Protein AF-A0A9R1DTY8-F1 (afdb_monomer_lite)

pLDDT: mean 76.16, std 15.96, range [33.5, 95.31]

Structure (mmCIF, N/CA/C/O backbone):
data_AF-A0A9R1DTY8-F1
#
_entry.id   AF-A0A9R1DTY8-F1
#
loop_
_atom_site.group_PDB
_atom_site.id
_atom_site.type_symbol
_atom_site.label_atom_id
_atom_site.label_alt_id
_atom_site.label_comp_id
_atom_site.label_asym_id
_atom_site.label_entity_id
_atom_site.label_seq_id
_atom_site.pdbx_PDB_ins_code
_atom_site.Cartn_x
_atom_site.Cartn_y
_atom_site.Cartn_z
_atom_site.occupancy
_atom_site.B_iso_or_equiv
_atom_site.auth_seq_id
_atom_site.auth_comp_id
_atom_site.auth_asym_id
_atom_site.auth_atom_id
_atom_site.pdbx_PDB_model_num
ATOM 1 N N . MET A 1 1 ? -35.549 73.425 -26.500 1.00 47.88 1 MET A N 1
ATOM 2 C CA . MET A 1 1 ? -34.374 72.536 -26.385 1.00 47.88 1 MET A CA 1
ATOM 3 C C . MET A 1 1 ? -34.231 72.156 -24.930 1.00 47.88 1 MET A C 1
ATOM 5 O O . MET A 1 1 ? -34.033 73.064 -24.145 1.00 47.88 1 MET A O 1
ATOM 9 N N . VAL A 1 2 ? -34.450 70.889 -24.585 1.00 40.94 2 VAL A N 1
ATOM 10 C CA . VAL A 1 2 ? -33.526 69.990 -23.865 1.00 40.94 2 VAL A CA 1
ATOM 11 C C . VAL A 1 2 ? -34.271 68.654 -23.803 1.00 40.94 2 VAL A C 1
ATOM 13 O O . VAL A 1 2 ? -35.257 68.516 -23.087 1.00 40.94 2 VAL A O 1
ATOM 16 N N . ILE A 1 3 ? -33.843 67.708 -24.635 1.00 44.84 3 ILE A N 1
ATOM 17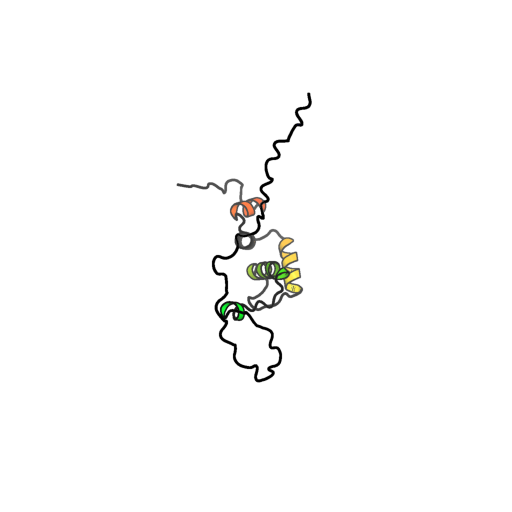 C CA . ILE A 1 3 ? -34.175 66.292 -24.483 1.00 44.84 3 ILE A CA 1
ATOM 18 C C . ILE A 1 3 ? -33.164 65.780 -23.457 1.00 44.84 3 ILE A C 1
ATOM 20 O O . ILE A 1 3 ? -31.962 65.824 -23.712 1.00 44.84 3 ILE A O 1
ATOM 24 N N . VAL A 1 4 ? -33.653 65.408 -22.277 1.00 47.06 4 VAL A N 1
ATOM 25 C CA . VAL A 1 4 ? -32.870 64.743 -21.230 1.00 47.06 4 VAL A CA 1
ATOM 26 C C . VAL A 1 4 ? -32.819 63.247 -21.577 1.00 47.06 4 VAL A C 1
ATOM 28 O O . VAL A 1 4 ? -33.859 62.701 -21.952 1.00 47.06 4 VAL A O 1
ATOM 31 N N . PRO A 1 5 ? -31.639 62.605 -21.525 1.00 53.69 5 PRO A N 1
ATOM 32 C CA . PRO A 1 5 ? -31.461 61.205 -21.885 1.00 53.69 5 PRO A CA 1
ATOM 33 C C . PRO A 1 5 ? -31.858 60.312 -20.707 1.00 53.69 5 PRO A C 1
ATOM 35 O O . PRO A 1 5 ? -31.618 60.682 -19.560 1.00 53.69 5 PRO A O 1
ATOM 38 N N . GLU A 1 6 ? -32.404 59.128 -20.972 1.00 48.44 6 GLU A N 1
ATOM 39 C CA . GLU A 1 6 ? -32.476 58.087 -19.949 1.00 48.44 6 GLU A CA 1
ATOM 40 C C . GLU A 1 6 ? -31.907 56.785 -20.509 1.00 48.44 6 GLU A C 1
ATOM 42 O O . GLU A 1 6 ? -32.305 56.308 -21.572 1.00 48.44 6 GLU A O 1
ATOM 47 N N . GLU A 1 7 ? -30.871 56.326 -19.813 1.00 54.31 7 GLU A N 1
ATOM 48 C CA . GLU A 1 7 ? -30.045 55.160 -20.076 1.00 54.31 7 GLU A CA 1
ATOM 49 C C . GLU A 1 7 ? -30.851 53.860 -20.134 1.00 54.31 7 GLU A C 1
ATOM 51 O O . GLU A 1 7 ? -31.618 53.532 -19.228 1.00 54.31 7 GLU A O 1
ATOM 56 N N . ASP A 1 8 ? -30.553 53.057 -21.154 1.00 53.09 8 ASP A N 1
ATOM 57 C CA . ASP A 1 8 ? -30.773 51.614 -21.165 1.00 53.09 8 ASP A CA 1
ATOM 58 C C . ASP A 1 8 ? -29.894 50.947 -20.088 1.00 53.09 8 ASP A C 1
ATOM 60 O O . ASP A 1 8 ? -28.763 50.526 -20.340 1.00 53.09 8 ASP A O 1
ATOM 64 N N . ALA A 1 9 ? -30.415 50.837 -18.866 1.00 50.50 9 ALA A N 1
ATOM 65 C CA . ALA A 1 9 ? -29.840 50.005 -17.813 1.00 50.50 9 ALA A CA 1
ATOM 66 C C . ALA A 1 9 ? -30.575 48.655 -17.767 1.00 50.50 9 ALA A C 1
ATOM 68 O O . ALA A 1 9 ? -31.625 48.500 -17.140 1.00 50.50 9 ALA A O 1
ATOM 69 N N . ALA A 1 10 ? -30.018 47.658 -18.456 1.00 59.12 10 ALA A N 1
ATOM 70 C CA . ALA A 1 10 ? -30.466 46.272 -18.375 1.00 59.12 10 ALA A CA 1
ATOM 71 C C . ALA A 1 10 ? -30.386 45.764 -16.917 1.00 59.12 10 ALA A C 1
ATOM 73 O O . ALA A 1 10 ? -29.331 45.900 -16.292 1.00 59.12 10 ALA A O 1
ATOM 74 N N . PRO A 1 11 ? -31.451 45.160 -16.350 1.00 58.84 11 PRO A N 1
ATOM 75 C CA . PRO A 1 11 ? -31.406 44.679 -14.979 1.00 58.84 11 PRO A CA 1
ATOM 76 C C . PRO A 1 11 ? -30.507 43.446 -14.868 1.00 58.84 11 PRO A C 1
ATOM 78 O O . PRO A 1 11 ? -30.757 42.393 -15.464 1.00 58.84 11 PRO A O 1
ATOM 81 N N . ASP A 1 12 ? -29.474 43.625 -14.057 1.00 58.19 12 ASP A N 1
ATOM 82 C CA . ASP A 1 12 ? -28.521 42.645 -13.562 1.00 58.19 12 ASP A CA 1
ATOM 83 C C . ASP A 1 12 ? -29.268 41.431 -12.972 1.00 58.19 12 ASP A C 1
ATOM 85 O O . ASP A 1 12 ? -29.911 41.501 -11.919 1.00 58.19 12 ASP A O 1
ATOM 89 N N . ARG A 1 13 ? -29.272 40.302 -13.691 1.00 64.50 13 ARG A N 1
ATOM 90 C CA . ARG A 1 13 ? -29.938 39.067 -13.247 1.00 64.50 13 ARG A CA 1
ATOM 91 C C . ARG A 1 13 ? -29.031 38.331 -12.267 1.00 64.50 13 ARG A C 1
ATOM 93 O O . ARG A 1 13 ? -28.336 37.387 -12.639 1.00 64.50 13 ARG A O 1
ATOM 100 N N . GLY A 1 14 ? -29.046 38.768 -11.010 1.00 67.19 14 GLY A N 1
ATOM 101 C CA . GLY A 1 14 ? -28.352 38.095 -9.916 1.00 67.19 14 GLY A CA 1
ATOM 102 C C . GLY A 1 14 ? -28.749 36.616 -9.807 1.00 67.19 14 GLY A C 1
ATOM 103 O O . GLY A 1 14 ? -29.928 36.274 -9.815 1.00 67.19 14 GLY A O 1
ATOM 104 N N . LEU A 1 15 ? -27.752 35.733 -9.673 1.00 70.00 15 LEU A N 1
ATOM 105 C CA . LEU A 1 15 ? -27.905 34.271 -9.539 1.00 70.00 15 LEU A CA 1
ATOM 106 C C . LEU A 1 15 ? -28.713 33.830 -8.302 1.00 70.00 15 LEU A C 1
ATOM 108 O O . LEU A 1 15 ? -29.124 32.675 -8.209 1.00 70.00 15 LEU A O 1
ATOM 112 N N . PHE A 1 16 ? -28.946 34.747 -7.365 1.00 70.62 16 PHE A N 1
ATOM 113 C CA . PHE A 1 16 ? -29.741 34.536 -6.162 1.00 70.62 16 PHE A CA 1
ATOM 114 C C . PHE A 1 16 ? -30.891 35.540 -6.145 1.00 70.62 16 PHE A C 1
ATOM 116 O O . PHE A 1 16 ? -30.839 36.558 -5.462 1.00 70.62 16 PHE A O 1
ATOM 123 N N . THR A 1 17 ? -31.922 35.274 -6.942 1.00 75.94 17 THR A N 1
ATOM 124 C CA . THR A 1 17 ? -33.199 35.981 -6.819 1.00 75.94 17 THR A CA 1
ATOM 125 C C . THR A 1 17 ? -33.947 35.469 -5.596 1.00 75.94 17 THR A C 1
ATOM 127 O O . THR A 1 17 ? -33.980 34.254 -5.371 1.00 75.94 17 THR A O 1
ATOM 130 N N . ASP A 1 18 ? -34.586 36.368 -4.845 1.00 78.25 18 ASP A N 1
ATOM 131 C CA . ASP A 1 18 ? -35.466 35.976 -3.746 1.00 78.25 18 ASP A CA 1
ATOM 132 C C . ASP A 1 18 ? -36.527 34.979 -4.245 1.00 78.25 18 ASP A C 1
ATOM 134 O O . ASP A 1 18 ? -37.149 35.207 -5.291 1.00 78.25 18 ASP A O 1
ATOM 138 N N . PRO A 1 19 ? -36.730 33.845 -3.546 1.00 77.94 19 PRO A N 1
ATOM 139 C CA . PRO A 1 19 ? -37.701 32.856 -3.977 1.00 77.94 19 PRO A CA 1
ATOM 140 C C . PRO A 1 19 ? -39.114 33.458 -3.946 1.00 77.94 19 PRO A C 1
ATOM 142 O O . PRO A 1 19 ? -39.437 34.226 -3.033 1.00 77.94 19 PRO A O 1
ATOM 145 N N . PRO A 1 20 ? -39.989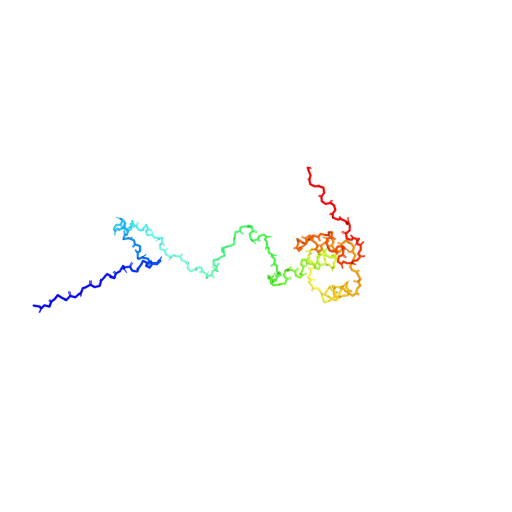 33.097 -4.905 1.00 78.25 20 PRO A N 1
ATOM 146 C CA . PRO A 1 20 ? -41.358 33.587 -4.913 1.00 78.25 20 PRO A CA 1
ATOM 147 C C . PRO A 1 20 ? -42.079 33.191 -3.614 1.00 78.25 20 PRO A C 1
ATOM 149 O O . PRO A 1 20 ? -41.823 32.111 -3.064 1.00 78.25 20 PRO A O 1
ATOM 152 N N . PRO A 1 21 ? -42.992 34.044 -3.114 1.00 78.62 21 PRO A N 1
ATOM 153 C CA . PRO A 1 21 ? -43.677 33.797 -1.858 1.00 78.62 21 PRO A CA 1
ATOM 154 C C . PRO A 1 21 ? -44.466 32.482 -1.922 1.00 78.62 21 PRO A C 1
ATOM 156 O O . PRO A 1 21 ? -45.059 32.157 -2.956 1.00 78.62 21 PRO A O 1
ATOM 159 N N . PRO A 1 22 ? -44.491 31.705 -0.825 1.00 76.31 22 PRO A N 1
ATOM 160 C CA . PRO A 1 22 ? -45.150 30.412 -0.815 1.00 76.31 22 PRO A CA 1
ATOM 161 C C . PRO A 1 22 ? -46.649 30.559 -1.100 1.00 76.31 22 PRO A C 1
ATOM 163 O O . PRO A 1 22 ? -47.336 31.411 -0.539 1.00 76.31 22 PRO A O 1
ATOM 166 N N . ILE A 1 23 ? -47.163 29.662 -1.944 1.00 76.06 23 ILE A N 1
ATOM 167 C CA . ILE A 1 23 ? -48.575 29.613 -2.365 1.00 76.06 23 ILE A CA 1
ATOM 168 C C . ILE A 1 23 ? -49.507 29.375 -1.159 1.00 76.06 23 ILE A C 1
ATOM 170 O O . ILE A 1 23 ? -50.659 29.807 -1.147 1.00 76.06 23 ILE A O 1
A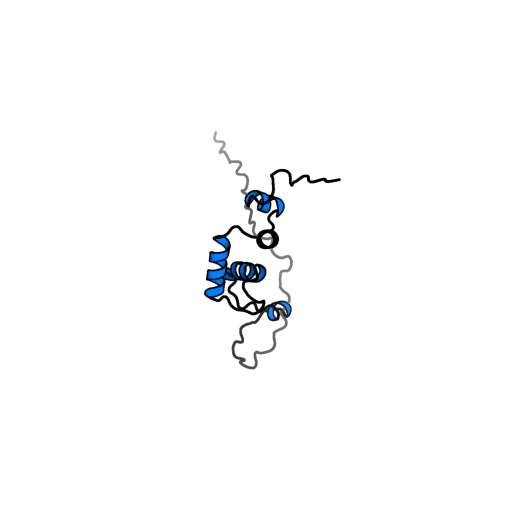TOM 174 N N . ILE A 1 24 ? -49.001 28.721 -0.109 1.00 75.44 24 ILE A N 1
ATOM 175 C CA . ILE A 1 24 ? -49.751 28.418 1.110 1.00 75.44 24 ILE A CA 1
ATOM 176 C C . ILE A 1 24 ? -49.474 29.512 2.149 1.00 75.44 24 ILE A C 1
ATOM 178 O O . ILE A 1 24 ? -48.391 29.570 2.728 1.00 75.44 24 ILE A O 1
ATOM 182 N N . LYS A 1 25 ? -50.473 30.366 2.408 1.00 66.12 25 LYS A N 1
ATOM 183 C CA . LYS A 1 25 ? -50.368 31.510 3.338 1.00 66.12 25 LYS A CA 1
ATOM 184 C C . LYS A 1 25 ? -50.199 31.106 4.808 1.00 66.12 25 LYS A C 1
ATOM 186 O O . LYS A 1 25 ? -49.745 31.917 5.610 1.00 66.12 25 LYS A O 1
ATOM 191 N N . THR A 1 26 ? -50.564 29.879 5.178 1.00 70.75 26 THR A N 1
ATOM 192 C CA . THR A 1 26 ? -50.517 29.397 6.562 1.00 70.75 26 THR A CA 1
ATOM 193 C C . THR A 1 26 ? -50.015 27.952 6.624 1.00 70.75 26 THR A C 1
ATOM 195 O O . THR A 1 26 ? -50.627 27.062 6.030 1.00 70.75 26 THR A O 1
ATOM 198 N N . PRO A 1 27 ? -48.909 27.665 7.337 1.00 66.19 27 PRO A N 1
ATOM 199 C CA . PRO A 1 27 ? -48.515 26.285 7.581 1.00 66.19 27 PRO A CA 1
ATOM 200 C C . PRO A 1 27 ? -49.614 25.587 8.402 1.00 66.19 27 PRO A C 1
ATOM 202 O O . PRO A 1 27 ? -50.193 26.216 9.294 1.00 66.19 27 PRO A O 1
ATOM 205 N N . PRO A 1 28 ? -49.916 24.303 8.138 1.00 73.56 28 PRO A N 1
ATOM 206 C CA . PRO A 1 28 ? -50.927 23.584 8.902 1.00 73.56 28 PRO A CA 1
ATOM 207 C C . PRO A 1 28 ? -50.571 23.592 10.399 1.00 73.56 28 PRO A C 1
ATOM 209 O O . PRO A 1 28 ? -49.384 23.512 10.747 1.00 73.56 28 PRO A O 1
ATOM 212 N N . PRO A 1 29 ? -51.569 23.681 11.300 1.00 66.94 29 PRO A N 1
ATOM 213 C CA . PRO A 1 29 ? -51.324 23.700 12.734 1.00 66.94 29 PRO A CA 1
ATOM 214 C C . PRO A 1 29 ? -50.569 22.432 13.136 1.00 66.94 29 PRO A C 1
ATOM 216 O O . PRO A 1 29 ? -51.024 21.306 12.920 1.00 66.94 29 PRO A O 1
ATOM 219 N N . ARG A 1 30 ? -49.370 22.616 13.699 1.00 66.56 30 ARG A N 1
ATOM 220 C CA . ARG A 1 30 ? -48.549 21.508 14.193 1.00 66.56 30 ARG A CA 1
ATOM 221 C C . ARG A 1 30 ? -49.314 20.835 15.329 1.00 66.56 30 ARG A C 1
ATOM 223 O O . ARG A 1 30 ? -49.652 21.496 16.308 1.00 66.56 30 ARG A O 1
ATOM 230 N N . LYS A 1 31 ? -49.563 19.526 15.222 1.00 66.50 31 LYS A N 1
ATOM 231 C CA . LYS A 1 31 ? -50.072 18.725 16.346 1.00 66.50 31 LYS A CA 1
ATOM 232 C C . LYS A 1 31 ? -49.095 18.905 17.514 1.00 66.50 31 LYS A C 1
ATOM 234 O O . LYS A 1 31 ? -47.909 18.612 17.364 1.00 66.50 31 LYS A O 1
ATOM 239 N N . SER A 1 32 ? -49.568 19.464 18.626 1.00 63.00 32 SER A N 1
ATOM 240 C CA . SER A 1 32 ? -48.756 19.744 19.811 1.00 63.00 32 SER A CA 1
ATOM 241 C C . SER A 1 32 ? -48.045 18.472 20.272 1.00 63.00 32 SER A C 1
ATOM 243 O O . SER A 1 32 ? -48.690 17.446 20.495 1.00 63.00 32 SER A O 1
ATOM 245 N N . ALA A 1 33 ? -46.719 18.533 20.392 1.00 67.44 33 ALA A N 1
ATOM 246 C CA . ALA A 1 33 ? -45.927 17.438 20.937 1.00 67.44 33 ALA A CA 1
ATOM 247 C C . ALA A 1 33 ? -46.331 17.159 22.403 1.00 67.44 33 ALA A C 1
ATOM 249 O O . ALA A 1 33 ? -46.757 18.088 23.096 1.00 67.44 33 ALA A O 1
ATOM 250 N N . PRO A 1 34 ? -46.192 15.914 22.897 1.00 62.47 34 PRO A N 1
ATOM 251 C CA . PRO A 1 34 ? -46.572 15.573 24.264 1.00 62.47 34 PRO A CA 1
ATOM 252 C C . PRO A 1 34 ? -45.735 16.369 25.280 1.00 62.47 34 PRO A C 1
ATOM 254 O O . PRO A 1 34 ? -44.561 16.654 25.010 1.00 62.47 34 PRO A O 1
ATOM 257 N N . PRO A 1 35 ? -46.294 16.714 26.455 1.00 57.22 35 PRO A N 1
ATOM 258 C CA . PRO A 1 35 ? -45.576 17.474 27.469 1.00 57.22 35 PRO A CA 1
ATOM 259 C C . PRO A 1 35 ? -44.320 16.720 27.921 1.00 57.22 35 PRO A C 1
ATOM 261 O O . PRO A 1 35 ? -44.368 15.531 28.246 1.00 57.22 35 PRO A O 1
ATOM 264 N N . LYS A 1 36 ? -43.186 17.435 27.931 1.00 56.66 36 LYS A N 1
ATOM 265 C CA . LYS A 1 36 ? -41.885 16.971 28.434 1.00 56.66 36 LYS A CA 1
ATOM 266 C C . LYS A 1 36 ? -42.050 16.451 29.862 1.00 56.66 36 LYS A C 1
ATOM 268 O O . LYS A 1 36 ? -42.059 17.230 30.809 1.00 56.66 36 LYS A O 1
ATOM 273 N N . SER A 1 37 ? -42.129 15.136 30.017 1.00 59.75 37 SER A N 1
ATOM 274 C CA . SER A 1 37 ? -41.928 14.482 31.301 1.00 59.75 37 SER A CA 1
ATOM 275 C C . SER A 1 37 ? -40.663 13.632 31.236 1.00 59.75 37 SER A C 1
ATOM 277 O O . SER A 1 37 ? -40.433 12.884 30.288 1.00 59.75 37 SER A O 1
ATOM 279 N N . ARG A 1 38 ? -39.858 13.803 32.289 1.00 51.69 38 ARG A N 1
ATOM 280 C CA . ARG A 1 38 ? -38.590 13.146 32.628 1.00 51.69 38 ARG A CA 1
ATOM 281 C C . ARG A 1 38 ? -37.342 13.654 31.906 1.00 51.69 38 ARG A C 1
ATOM 283 O O . ARG A 1 38 ? -37.034 13.313 30.768 1.00 51.69 38 ARG A O 1
ATOM 290 N N . ALA A 1 39 ? -36.576 14.417 32.685 1.00 55.72 39 ALA A N 1
ATOM 291 C CA . ALA A 1 39 ? -35.142 14.581 32.552 1.00 55.72 39 ALA A CA 1
ATOM 292 C C . ALA A 1 39 ? -34.471 13.206 32.391 1.00 55.72 39 ALA A C 1
ATOM 294 O O . ALA A 1 39 ? -34.273 12.466 33.352 1.00 55.72 39 ALA A O 1
ATOM 295 N N . ARG A 1 40 ? -34.144 12.861 31.150 1.00 54.28 40 ARG A N 1
ATOM 296 C CA . ARG A 1 40 ? -33.076 11.919 30.831 1.00 54.28 40 ARG A CA 1
ATOM 297 C C . ARG A 1 40 ? -31.807 12.768 30.689 1.00 54.28 40 ARG A C 1
ATOM 299 O O . ARG A 1 40 ? -31.909 13.842 30.087 1.00 54.28 40 ARG A O 1
ATOM 306 N N . PRO A 1 41 ? -30.639 12.357 31.220 1.00 58.22 41 PRO A N 1
ATOM 307 C CA . PRO A 1 41 ? -29.387 13.050 30.916 1.00 58.22 41 PRO A CA 1
ATOM 308 C C . PRO A 1 41 ? -29.240 13.174 29.391 1.00 58.22 41 PRO A C 1
ATOM 310 O O . PRO A 1 41 ? -29.778 12.315 28.679 1.00 58.22 41 PRO A O 1
ATOM 313 N N . PRO A 1 42 ? -28.563 14.212 28.866 1.00 54.62 42 PRO A N 1
ATOM 314 C CA . PRO A 1 42 ? -28.364 14.363 27.433 1.00 54.62 42 PRO A CA 1
ATOM 315 C C . PRO A 1 42 ? -27.496 13.205 26.929 1.00 54.62 42 PRO A C 1
ATOM 317 O O . PRO A 1 42 ? -26.278 13.307 26.841 1.00 54.62 42 PRO A O 1
ATOM 320 N N . SER A 1 43 ? -28.114 12.069 26.602 1.00 63.28 43 SER A N 1
ATOM 321 C CA . SER A 1 43 ? -27.482 11.090 25.736 1.00 63.28 43 SER A CA 1
ATOM 322 C C . SER A 1 43 ? -27.356 11.789 24.395 1.00 63.28 43 SER A C 1
ATOM 324 O O . SER A 1 43 ? -28.377 12.108 23.775 1.00 63.28 43 SER A O 1
ATOM 326 N N . ALA A 1 44 ? -26.120 12.086 23.996 1.00 67.25 44 ALA A N 1
ATOM 327 C CA . ALA A 1 44 ? -25.827 12.670 22.700 1.00 67.25 44 ALA A CA 1
ATOM 328 C C . ALA A 1 44 ? -26.627 11.926 21.614 1.00 67.25 44 ALA A C 1
ATOM 330 O O . ALA A 1 44 ? -26.728 10.695 21.676 1.00 67.25 44 ALA A O 1
ATOM 331 N N . PRO A 1 45 ? -27.242 12.626 20.647 1.00 58.03 45 PRO A N 1
ATOM 332 C CA . PRO A 1 45 ? -27.975 11.967 19.578 1.00 58.03 45 PRO A CA 1
ATOM 333 C C . PRO A 1 45 ? -26.998 11.131 18.742 1.00 58.03 45 PRO A C 1
ATOM 335 O O . PRO A 1 45 ? -26.310 11.645 17.863 1.00 58.03 45 PRO A O 1
ATOM 338 N N . VAL A 1 46 ? -26.920 9.825 19.009 1.00 64.19 46 VAL A N 1
ATOM 339 C CA . VAL A 1 46 ? -26.121 8.896 18.207 1.00 64.19 46 VAL A CA 1
ATOM 340 C C . VAL A 1 46 ? -26.919 8.567 16.948 1.00 64.19 46 VAL A C 1
ATOM 342 O O . VAL A 1 46 ? -27.708 7.629 16.895 1.00 64.19 46 VAL A O 1
ATOM 345 N N . ARG A 1 47 ? -26.715 9.379 15.909 1.00 65.69 47 ARG A N 1
ATOM 346 C CA . ARG A 1 47 ? -27.165 9.140 14.528 1.00 65.69 47 ARG A CA 1
ATOM 347 C C . ARG A 1 47 ? -26.265 8.107 13.830 1.00 65.69 47 ARG A C 1
ATOM 349 O O . ARG A 1 47 ? -25.798 8.345 12.724 1.00 65.69 47 ARG A O 1
ATOM 356 N N . GLN A 1 48 ? -25.966 6.977 14.465 1.00 62.56 48 GLN A N 1
ATOM 357 C CA . GLN A 1 48 ? -25.209 5.923 13.787 1.00 62.56 48 GLN A CA 1
ATOM 358 C C . GLN A 1 48 ? -26.173 4.851 13.298 1.00 62.56 48 GLN A C 1
ATOM 360 O O . GLN A 1 48 ? -26.900 4.238 14.075 1.00 62.56 48 GLN A O 1
ATOM 365 N N . SER A 1 49 ? -26.211 4.662 11.979 1.00 78.12 49 SER A N 1
ATOM 366 C CA . SER A 1 49 ? -26.940 3.542 11.378 1.00 78.12 49 SER A CA 1
ATOM 367 C C . SER A 1 49 ? -26.356 2.213 11.869 1.00 78.12 49 SER A C 1
ATOM 369 O O . SER A 1 49 ? -25.161 2.138 12.161 1.00 78.12 49 SER A O 1
ATOM 371 N N . ALA A 1 50 ? -27.160 1.143 11.897 1.00 70.56 50 ALA A N 1
ATOM 372 C CA . ALA A 1 50 ? -26.689 -0.194 12.282 1.00 70.56 50 ALA A CA 1
ATOM 373 C C . ALA A 1 50 ? -25.427 -0.619 11.500 1.00 70.56 50 ALA A C 1
ATOM 375 O O . ALA A 1 50 ? -24.514 -1.208 12.064 1.00 70.56 50 ALA A O 1
ATOM 376 N N . ARG A 1 51 ? -25.324 -0.219 10.223 1.00 68.00 51 ARG A N 1
ATOM 377 C CA . ARG A 1 51 ? -24.144 -0.460 9.378 1.00 68.00 51 ARG A CA 1
ATOM 378 C C . ARG A 1 51 ? -22.893 0.269 9.878 1.00 68.00 51 ARG A C 1
ATOM 380 O O . ARG A 1 51 ? -21.816 -0.311 9.880 1.00 68.00 51 ARG A O 1
ATOM 387 N N . GLN A 1 52 ? -23.021 1.521 10.315 1.00 68.69 52 GLN A N 1
ATOM 388 C CA . GLN A 1 52 ? -21.898 2.294 10.858 1.00 68.69 52 GLN A CA 1
ATOM 389 C C . GLN A 1 52 ? -21.470 1.791 12.238 1.00 68.69 52 GLN A C 1
ATOM 391 O O . GLN A 1 52 ? -20.277 1.747 12.520 1.00 68.69 52 GLN A O 1
ATOM 396 N N . ALA A 1 53 ? -22.426 1.350 13.059 1.00 67.06 53 ALA A N 1
ATOM 397 C CA . ALA A 1 53 ? -22.160 0.775 14.376 1.00 67.06 53 ALA A CA 1
ATOM 398 C C . ALA A 1 53 ? -21.462 -0.596 14.323 1.00 67.06 53 ALA A C 1
ATOM 400 O O . ALA A 1 53 ? -20.920 -1.025 15.335 1.00 67.06 53 ALA A O 1
ATOM 401 N N . MET A 1 54 ? -21.483 -1.270 13.166 1.00 63.81 54 MET A N 1
ATOM 402 C CA . MET A 1 54 ? -20.719 -2.494 12.892 1.00 63.81 54 MET A CA 1
ATOM 403 C C . MET A 1 54 ? -19.328 -2.215 12.294 1.00 63.81 54 MET A C 1
ATOM 405 O O . MET A 1 54 ? -18.504 -3.121 12.200 1.00 63.81 54 MET A O 1
ATOM 409 N N . MET A 1 55 ? -19.062 -0.980 11.852 1.00 67.69 55 MET A N 1
ATOM 410 C CA . MET A 1 55 ? -17.832 -0.573 11.157 1.00 67.69 55 MET A CA 1
ATOM 411 C C . MET A 1 55 ? -16.949 0.299 12.057 1.00 67.69 55 MET A C 1
ATOM 413 O O . MET A 1 55 ? -16.528 1.402 11.705 1.00 67.69 55 MET A O 1
ATOM 417 N N . ASN A 1 56 ? -16.668 -0.211 13.252 1.00 71.31 56 ASN A N 1
ATOM 418 C CA . ASN A 1 56 ? -15.918 0.450 14.312 1.00 71.31 56 ASN A CA 1
ATOM 419 C C . ASN A 1 56 ? -14.424 0.400 13.957 1.00 71.31 56 ASN A C 1
ATOM 421 O O . ASN A 1 56 ? -13.668 -0.442 14.440 1.00 71.31 56 ASN A O 1
ATOM 425 N N . CYS A 1 57 ? -13.969 1.282 13.071 1.00 72.69 57 CYS A N 1
ATOM 426 C CA . CYS A 1 57 ? -12.541 1.428 12.820 1.00 72.69 57 CYS A CA 1
ATOM 427 C C . CYS A 1 57 ? -11.939 2.354 13.884 1.00 72.69 57 CYS A C 1
ATOM 429 O O . CYS A 1 57 ? -12.122 3.569 13.825 1.00 72.69 57 CYS A O 1
ATOM 431 N N . SER A 1 58 ? -11.214 1.773 14.845 1.00 82.25 58 SER A N 1
ATOM 432 C CA . SER A 1 58 ? -10.515 2.513 15.909 1.00 82.25 58 SER A CA 1
ATOM 433 C C . SER A 1 58 ? -9.347 3.370 15.399 1.00 82.25 58 SER A C 1
ATOM 435 O O . SER A 1 58 ? -8.800 4.157 16.166 1.00 82.25 58 SER A O 1
ATOM 437 N N . ILE A 1 59 ? -8.939 3.198 14.139 1.00 83.31 59 ILE A N 1
ATOM 438 C CA . ILE A 1 59 ? -7.790 3.886 13.545 1.00 83.31 59 ILE A CA 1
ATOM 439 C C . ILE A 1 59 ? -8.240 5.271 13.036 1.00 83.31 59 ILE A C 1
ATOM 441 O O . ILE A 1 59 ? -9.221 5.338 12.269 1.00 83.31 59 ILE A O 1
ATOM 445 N N . PRO A 1 60 ? -7.542 6.362 13.418 1.00 87.94 60 PRO A N 1
ATOM 446 C CA . PRO A 1 60 ? -7.795 7.706 12.904 1.00 87.94 60 PRO A CA 1
ATOM 447 C C . PRO A 1 60 ? -7.803 7.725 11.376 1.00 87.94 60 PRO A C 1
ATOM 449 O O . PRO A 1 60 ? -6.970 7.082 10.744 1.00 87.94 60 PRO A O 1
ATOM 452 N N . VAL A 1 61 ? -8.728 8.467 10.758 1.00 88.00 61 VAL A N 1
ATOM 453 C CA . VAL A 1 61 ? -8.903 8.470 9.289 1.00 88.00 61 VAL A CA 1
ATOM 454 C C . VAL A 1 61 ? -7.598 8.784 8.551 1.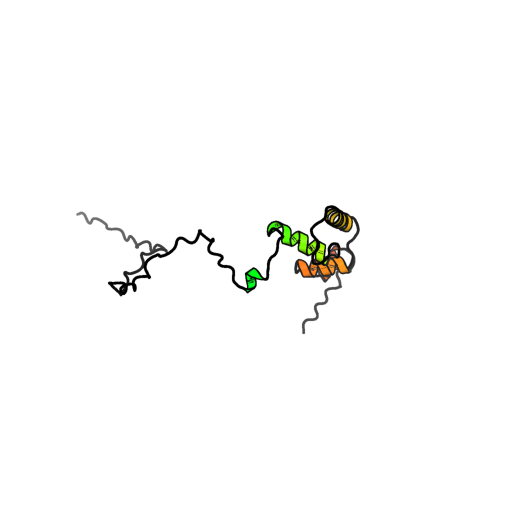00 88.00 61 VAL A C 1
ATOM 456 O O . VAL A 1 61 ? -7.295 8.106 7.573 1.00 88.00 61 VAL A O 1
ATOM 459 N N . ALA A 1 62 ? -6.812 9.737 9.061 1.00 89.31 62 ALA A N 1
ATOM 460 C CA . ALA A 1 62 ? -5.518 10.125 8.497 1.00 89.31 62 ALA A CA 1
ATOM 461 C C . ALA A 1 62 ? -4.501 8.967 8.446 1.00 89.31 62 ALA A C 1
ATOM 463 O O . ALA A 1 62 ? -3.688 8.898 7.532 1.00 89.31 62 ALA A O 1
ATOM 464 N N . GLU A 1 63 ? -4.577 8.021 9.382 1.00 88.56 63 GLU A N 1
ATOM 465 C CA . GLU A 1 63 ? -3.642 6.895 9.497 1.00 88.56 63 GLU A CA 1
ATOM 466 C C . GLU A 1 63 ? -4.141 5.629 8.785 1.00 88.56 63 GLU A C 1
ATOM 468 O O . GLU A 1 63 ? -3.383 4.677 8.588 1.00 88.56 63 GLU A O 1
ATOM 473 N N . ARG A 1 64 ? -5.415 5.591 8.364 1.00 89.88 64 ARG A N 1
ATOM 474 C CA . ARG A 1 64 ? -6.025 4.389 7.770 1.00 89.88 64 ARG A CA 1
ATOM 475 C C . ARG A 1 64 ? -5.314 3.931 6.505 1.00 89.88 64 ARG A C 1
ATOM 477 O O . ARG A 1 64 ? -5.195 2.728 6.303 1.00 89.88 64 ARG A O 1
ATOM 484 N N . ALA A 1 65 ? -4.863 4.857 5.660 1.00 90.00 65 ALA A N 1
ATOM 485 C CA . ALA A 1 65 ? -4.157 4.509 4.429 1.00 90.00 65 ALA A CA 1
ATOM 486 C C . ALA A 1 65 ? -2.845 3.772 4.734 1.00 90.00 65 ALA A C 1
ATOM 488 O O . ALA A 1 65 ? -2.636 2.668 4.234 1.00 90.00 65 ALA A O 1
ATOM 489 N N . ALA A 1 66 ? -2.028 4.328 5.634 1.00 89.25 66 ALA A N 1
ATOM 490 C CA . ALA A 1 66 ? -0.782 3.710 6.077 1.00 89.25 66 ALA A CA 1
ATOM 491 C C . ALA A 1 66 ? -1.026 2.320 6.686 1.00 89.25 66 ALA A C 1
ATOM 493 O O . ALA A 1 66 ? -0.377 1.350 6.305 1.00 89.25 66 ALA A O 1
ATOM 494 N N . PHE A 1 67 ? -2.031 2.189 7.556 1.00 90.81 67 PHE A N 1
ATOM 495 C CA . PHE A 1 67 ? -2.406 0.899 8.139 1.00 90.81 67 PHE A CA 1
ATOM 496 C C . PHE A 1 67 ? -2.838 -0.141 7.102 1.00 90.81 67 PHE A C 1
ATOM 498 O O . PHE A 1 67 ? -2.517 -1.319 7.248 1.00 90.81 67 PHE A O 1
ATOM 505 N N . ARG A 1 68 ? -3.591 0.267 6.072 1.00 91.25 68 ARG A N 1
ATOM 506 C CA . ARG A 1 68 ? -4.009 -0.645 4.998 1.00 91.25 68 ARG A CA 1
ATOM 507 C C . ARG A 1 68 ? -2.808 -1.132 4.199 1.00 91.25 68 ARG A C 1
ATOM 509 O O . ARG A 1 68 ? -2.718 -2.327 3.965 1.00 91.25 68 ARG A O 1
ATOM 516 N N . ILE A 1 69 ? -1.876 -0.243 3.860 1.00 91.19 69 ILE A N 1
ATOM 517 C CA . ILE A 1 69 ? -0.644 -0.610 3.153 1.00 91.19 69 ILE A CA 1
ATOM 518 C C . ILE A 1 69 ? 0.145 -1.641 3.964 1.00 91.19 69 ILE A C 1
ATOM 520 O O . ILE A 1 69 ? 0.424 -2.721 3.467 1.00 91.19 69 ILE A O 1
ATOM 524 N N . VAL A 1 70 ? 0.426 -1.359 5.238 1.00 92.44 70 VAL A N 1
ATOM 525 C CA . VAL A 1 70 ? 1.210 -2.260 6.102 1.00 92.44 70 VAL A CA 1
ATOM 526 C C . VAL A 1 70 ? 0.559 -3.641 6.250 1.00 92.44 70 VAL A C 1
ATOM 528 O O . VAL A 1 70 ? 1.259 -4.650 6.242 1.00 92.44 70 VAL A O 1
ATOM 531 N N . ARG A 1 71 ? -0.774 -3.707 6.352 1.00 91.62 71 ARG A N 1
ATOM 532 C CA . ARG A 1 71 ? -1.505 -4.983 6.448 1.00 91.62 71 ARG A CA 1
ATOM 533 C C . ARG A 1 71 ? -1.443 -5.804 5.170 1.00 91.62 71 ARG A C 1
ATOM 535 O O . ARG A 1 71 ? -1.207 -7.002 5.228 1.00 91.62 71 ARG A O 1
ATOM 542 N N . GLU A 1 72 ? -1.678 -5.170 4.031 1.00 90.94 72 GLU A N 1
ATOM 543 C CA . GLU A 1 72 ? -1.743 -5.864 2.739 1.00 90.94 72 GLU A CA 1
ATOM 544 C C . GLU A 1 72 ? -0.348 -6.290 2.266 1.00 90.94 72 GLU A C 1
ATOM 546 O O . GLU A 1 72 ? -0.202 -7.324 1.629 1.00 90.94 72 GLU A O 1
ATOM 551 N N . LEU A 1 73 ? 0.687 -5.564 2.694 1.00 90.00 73 LEU A N 1
ATOM 552 C CA . LEU A 1 73 ? 2.093 -5.954 2.584 1.00 90.00 73 LEU A CA 1
ATOM 553 C C . LEU A 1 73 ? 2.501 -7.081 3.561 1.00 90.00 73 LEU A C 1
ATOM 555 O O . LEU A 1 73 ? 3.675 -7.428 3.648 1.00 90.00 73 LEU A O 1
ATOM 559 N N . GLY A 1 74 ? 1.564 -7.640 4.335 1.00 88.00 74 GLY A N 1
ATOM 560 C CA . GLY A 1 74 ? 1.804 -8.785 5.219 1.00 88.00 74 GLY A CA 1
ATOM 561 C C . GLY A 1 74 ? 2.609 -8.476 6.485 1.00 88.00 74 GLY A C 1
ATOM 562 O O . GLY A 1 74 ? 2.962 -9.389 7.225 1.00 88.00 74 GLY A O 1
ATOM 563 N N . LEU A 1 75 ? 2.883 -7.201 6.775 1.00 89.25 75 LEU A N 1
ATOM 564 C CA . LEU A 1 75 ? 3.668 -6.788 7.945 1.00 89.25 75 LEU A CA 1
ATOM 565 C C . LEU A 1 75 ? 2.848 -6.786 9.243 1.00 89.25 75 LEU A C 1
ATOM 567 O O . LEU A 1 75 ? 3.405 -6.629 10.330 1.00 89.25 75 LEU A O 1
ATOM 571 N N . LEU A 1 76 ? 1.520 -6.891 9.137 1.00 91.25 76 LEU A N 1
ATOM 572 C CA . LEU A 1 76 ? 0.603 -6.756 10.260 1.00 91.25 76 LEU A CA 1
ATOM 573 C C . LEU A 1 76 ? -0.666 -7.592 10.057 1.00 91.25 76 LEU A C 1
ATOM 575 O O . LEU A 1 76 ? -1.271 -7.551 8.986 1.00 91.25 76 LEU A O 1
ATOM 579 N N . GLY A 1 77 ? -1.122 -8.296 11.098 1.00 87.69 77 GLY A N 1
ATOM 580 C CA . GLY A 1 77 ? -2.351 -9.080 11.043 1.00 87.69 77 GLY A CA 1
ATOM 581 C C . GLY A 1 77 ? -3.633 -8.226 10.981 1.00 87.69 77 GLY A C 1
ATOM 582 O O . GLY A 1 77 ? -3.631 -7.035 11.319 1.00 87.69 77 GLY A O 1
ATOM 583 N N . PRO A 1 78 ? -4.792 -8.819 10.622 1.00 83.12 78 PRO A N 1
ATOM 584 C CA . PRO A 1 78 ? -6.057 -8.092 10.427 1.00 83.12 78 PRO A CA 1
ATOM 585 C C . PRO A 1 78 ? -6.565 -7.332 11.662 1.00 83.12 78 PRO A C 1
ATOM 587 O O . PRO A 1 78 ? -7.362 -6.396 11.543 1.00 83.12 78 PRO A O 1
ATOM 590 N N . LYS A 1 79 ? -6.131 -7.744 12.856 1.00 83.62 79 LYS A N 1
ATOM 591 C CA . LYS A 1 79 ? -6.544 -7.172 14.146 1.00 83.62 79 LYS A CA 1
ATOM 592 C C . LYS A 1 79 ? -5.401 -6.504 14.899 1.00 83.62 79 LYS A C 1
ATOM 594 O O . LYS A 1 79 ? -5.646 -5.909 15.948 1.00 83.62 79 LYS A O 1
ATOM 599 N N . ASP A 1 80 ? -4.195 -6.551 14.353 1.00 86.44 80 ASP A N 1
ATOM 600 C CA . ASP A 1 80 ? -3.041 -6.004 15.037 1.00 86.44 80 ASP A CA 1
ATOM 601 C C . ASP A 1 80 ? -3.012 -4.480 14.878 1.00 86.44 80 ASP A C 1
ATOM 603 O O . ASP A 1 80 ? -3.549 -3.895 13.920 1.00 86.44 80 ASP A O 1
ATOM 607 N N . LYS A 1 81 ? -2.422 -3.837 15.883 1.00 86.75 81 LYS A N 1
ATOM 608 C CA . LYS A 1 81 ? -2.193 -2.391 15.938 1.00 86.75 81 LYS A CA 1
ATOM 609 C C . LYS A 1 81 ? -0.824 -2.082 15.342 1.00 86.75 81 LYS A C 1
ATOM 611 O O . LYS A 1 81 ? 0.064 -2.920 15.405 1.00 86.75 81 LYS A O 1
ATOM 616 N N . MET A 1 82 ? -0.640 -0.874 14.816 1.00 88.56 82 MET A N 1
ATOM 617 C CA . MET A 1 82 ? 0.655 -0.429 14.308 1.00 88.56 82 MET A CA 1
ATOM 618 C C . MET A 1 82 ? 1.688 -0.518 15.427 1.00 88.56 82 MET A C 1
ATOM 620 O O . MET A 1 82 ? 1.536 0.116 16.472 1.00 88.56 82 MET A O 1
ATOM 624 N N . THR A 1 83 ? 2.719 -1.323 15.206 1.00 90.19 83 THR A N 1
ATOM 625 C CA . THR A 1 83 ? 3.865 -1.438 16.104 1.00 90.19 83 THR A CA 1
ATOM 626 C C . THR A 1 83 ? 5.037 -0.651 15.516 1.00 90.19 83 THR A C 1
ATOM 628 O O . THR A 1 83 ? 5.133 -0.514 14.292 1.00 90.19 83 THR A O 1
ATOM 631 N N . PRO A 1 84 ? 5.960 -0.139 16.349 1.00 89.81 84 PRO A N 1
ATOM 632 C CA . PRO A 1 84 ? 7.175 0.504 15.846 1.00 89.81 84 PRO A CA 1
ATOM 633 C C . PRO A 1 84 ? 7.989 -0.451 14.962 1.00 89.81 84 PRO A C 1
ATOM 635 O O . PRO A 1 84 ? 8.547 -0.029 13.956 1.00 89.81 84 PRO A O 1
ATOM 638 N N . GLN A 1 85 ? 7.969 -1.750 15.273 1.00 90.62 85 GLN A N 1
ATOM 639 C CA . GLN A 1 85 ? 8.604 -2.786 14.464 1.00 90.62 85 GLN A CA 1
ATOM 640 C C . GLN A 1 85 ? 7.972 -2.914 13.071 1.00 90.62 85 GLN A C 1
ATOM 642 O O . GLN A 1 85 ? 8.700 -3.051 12.095 1.00 90.62 85 GLN A O 1
ATOM 647 N N . ALA A 1 86 ? 6.641 -2.834 12.950 1.00 90.62 86 ALA A N 1
ATOM 648 C CA . ALA A 1 86 ? 5.967 -2.865 11.651 1.00 90.62 86 ALA A CA 1
ATOM 649 C C . ALA A 1 86 ? 6.278 -1.611 10.817 1.00 90.62 86 ALA A C 1
ATOM 651 O O . ALA A 1 86 ? 6.483 -1.708 9.608 1.00 90.62 86 ALA A O 1
ATOM 652 N N . ALA A 1 87 ? 6.367 -0.442 11.459 1.00 89.31 87 ALA A N 1
ATOM 653 C CA . ALA A 1 87 ? 6.788 0.790 10.796 1.00 89.31 87 ALA A CA 1
ATOM 654 C C . ALA A 1 87 ? 8.244 0.702 10.307 1.00 89.31 87 ALA A C 1
ATOM 656 O O . ALA A 1 87 ? 8.544 1.067 9.173 1.00 89.31 87 ALA A O 1
ATOM 657 N N . GLU A 1 88 ? 9.147 0.168 11.132 1.00 92.19 88 GLU A N 1
ATOM 658 C CA . GLU A 1 88 ? 10.540 -0.039 10.742 1.00 92.19 88 GLU A CA 1
ATOM 659 C C . GLU A 1 88 ? 10.668 -1.083 9.625 1.00 92.19 88 GLU A C 1
ATOM 661 O O . GLU A 1 88 ? 11.413 -0.871 8.671 1.00 92.19 88 GLU A O 1
ATOM 666 N N . ALA A 1 89 ? 9.911 -2.180 9.699 1.00 90.88 89 ALA A N 1
ATOM 667 C CA . ALA A 1 89 ? 9.869 -3.202 8.658 1.00 90.88 89 ALA A CA 1
ATOM 668 C C . ALA A 1 89 ? 9.372 -2.630 7.324 1.00 90.88 89 ALA A C 1
ATOM 670 O O . ALA A 1 89 ? 9.945 -2.946 6.285 1.00 90.88 89 ALA A O 1
ATOM 671 N N . LEU A 1 90 ? 8.376 -1.735 7.351 1.00 90.62 90 LEU A N 1
ATOM 672 C CA . LEU A 1 90 ? 7.925 -1.013 6.162 1.00 90.62 90 LEU A CA 1
ATOM 673 C C . LEU A 1 90 ? 9.064 -0.186 5.557 1.00 90.62 90 LEU A C 1
ATOM 675 O O . LEU A 1 90 ? 9.332 -0.305 4.368 1.00 90.62 90 LEU A O 1
ATOM 679 N N . ILE A 1 91 ? 9.764 0.613 6.370 1.00 91.69 91 ILE A N 1
ATOM 680 C CA . ILE A 1 91 ? 10.889 1.438 5.901 1.00 91.69 91 ILE A CA 1
ATOM 681 C C . ILE A 1 91 ? 12.010 0.560 5.333 1.00 91.69 91 ILE A C 1
ATOM 683 O O . ILE A 1 91 ? 12.583 0.886 4.297 1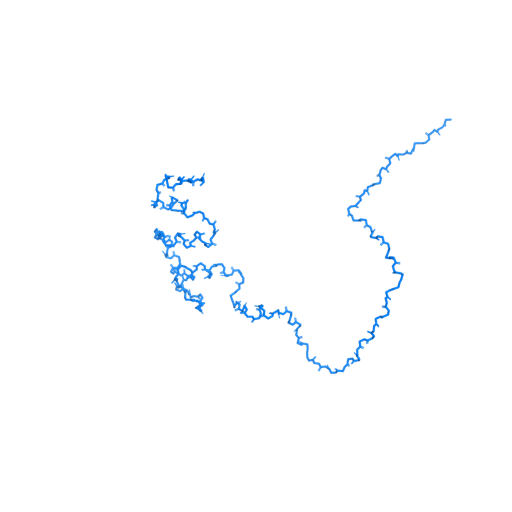.00 91.69 91 ILE A O 1
ATOM 687 N N . ARG A 1 92 ? 12.327 -0.560 5.995 1.00 91.94 92 ARG A N 1
ATOM 688 C CA . ARG A 1 92 ? 13.344 -1.513 5.532 1.00 91.94 92 ARG A CA 1
ATOM 689 C C . ARG A 1 92 ? 12.959 -2.161 4.203 1.00 91.94 92 ARG A C 1
ATOM 691 O O . ARG A 1 92 ? 13.836 -2.318 3.365 1.00 91.94 92 ARG A O 1
ATOM 698 N N . ARG A 1 93 ? 11.676 -2.454 3.978 1.00 89.19 93 ARG A N 1
ATOM 699 C CA . ARG A 1 93 ? 11.175 -3.052 2.729 1.00 89.19 93 ARG A CA 1
ATOM 700 C C . ARG A 1 93 ? 11.499 -2.229 1.485 1.00 89.19 93 ARG A C 1
ATOM 702 O O . ARG A 1 93 ? 11.799 -2.805 0.455 1.00 89.19 93 ARG A O 1
ATOM 709 N N . PHE A 1 94 ? 11.478 -0.901 1.592 1.00 88.69 94 PHE A N 1
ATOM 710 C CA . PHE A 1 94 ? 11.812 -0.005 0.478 1.00 88.69 94 PHE A CA 1
ATOM 711 C C . PHE A 1 94 ? 13.319 0.267 0.326 1.00 88.69 94 PHE A C 1
ATOM 713 O O . PHE A 1 94 ? 13.709 1.015 -0.567 1.00 88.69 94 PHE A O 1
ATOM 720 N N . LYS A 1 95 ? 14.181 -0.291 1.192 1.00 90.44 95 LYS A N 1
ATOM 721 C CA . LYS A 1 95 ? 15.643 -0.228 1.000 1.00 90.44 95 LYS A CA 1
ATOM 722 C C . LYS A 1 95 ? 16.135 -1.250 -0.020 1.00 90.44 95 LYS A C 1
ATOM 724 O O . LYS A 1 95 ? 17.187 -1.049 -0.619 1.00 90.44 95 LYS A O 1
ATOM 729 N N . GLU A 1 96 ? 15.393 -2.336 -0.179 1.00 85.88 96 GLU A N 1
ATOM 730 C CA . GLU A 1 96 ? 15.637 -3.391 -1.156 1.00 85.88 96 GLU A CA 1
ATOM 731 C C . GLU A 1 96 ? 14.667 -3.219 -2.337 1.00 85.88 96 GLU A C 1
ATOM 733 O O . GLU A 1 96 ? 13.626 -2.569 -2.184 1.00 85.88 96 GLU A O 1
ATOM 738 N N . PRO A 1 97 ? 14.992 -3.741 -3.534 1.00 87.25 97 PRO A N 1
ATOM 739 C CA . PRO A 1 97 ? 14.048 -3.734 -4.646 1.00 87.25 97 PRO A CA 1
ATOM 740 C C . PRO A 1 97 ? 12.765 -4.474 -4.248 1.00 87.25 97 PRO A C 1
ATOM 742 O O . PRO A 1 97 ? 12.814 -5.571 -3.691 1.00 87.25 97 PRO A O 1
ATOM 745 N N . LEU A 1 98 ? 11.614 -3.858 -4.530 1.00 89.88 98 LEU A N 1
ATOM 746 C CA . LEU A 1 98 ? 10.311 -4.440 -4.220 1.00 89.88 98 LEU A CA 1
ATOM 747 C C . LEU A 1 98 ? 10.119 -5.754 -4.977 1.00 89.88 98 LEU A C 1
ATOM 749 O O . LEU A 1 98 ? 10.472 -5.872 -6.151 1.00 89.88 98 LEU A O 1
ATOM 753 N N . THR A 1 99 ? 9.517 -6.730 -4.303 1.00 91.56 99 THR A N 1
ATOM 754 C CA . THR A 1 99 ? 9.142 -7.992 -4.942 1.00 91.56 99 THR A CA 1
ATOM 755 C C . THR A 1 99 ? 7.954 -7.789 -5.887 1.00 91.56 99 THR A C 1
ATOM 757 O O . THR A 1 99 ? 7.195 -6.827 -5.753 1.00 91.56 99 THR A O 1
ATOM 760 N N . VAL A 1 100 ? 7.765 -8.710 -6.838 1.00 92.75 100 VAL A N 1
ATOM 761 C CA . VAL A 1 100 ? 6.618 -8.686 -7.765 1.00 92.75 100 VAL A CA 1
ATOM 762 C C . VAL A 1 100 ? 5.290 -8.678 -6.998 1.00 92.75 100 VAL A C 1
ATOM 764 O O . VAL A 1 100 ? 4.409 -7.882 -7.313 1.00 92.75 100 VAL A O 1
ATOM 767 N N . ASP A 1 101 ? 5.182 -9.475 -5.932 1.00 92.44 101 ASP A N 1
ATOM 768 C CA . ASP A 1 101 ? 3.985 -9.533 -5.084 1.00 92.44 101 ASP A CA 1
ATOM 769 C C . ASP A 1 101 ? 3.701 -8.194 -4.388 1.00 92.44 101 ASP A C 1
ATOM 771 O O . ASP A 1 101 ? 2.551 -7.758 -4.281 1.00 92.44 101 ASP A O 1
ATOM 775 N N . ASP A 1 102 ? 4.753 -7.502 -3.943 1.00 92.44 102 ASP A N 1
ATOM 776 C CA . ASP A 1 102 ? 4.622 -6.184 -3.323 1.00 92.44 102 ASP A CA 1
ATOM 777 C C . ASP A 1 102 ? 4.159 -5.138 -4.335 1.00 92.44 102 ASP A C 1
ATOM 779 O O . ASP A 1 102 ? 3.302 -4.309 -4.017 1.00 92.44 102 ASP A O 1
ATOM 783 N N . ILE A 1 103 ? 4.680 -5.200 -5.561 1.00 93.56 103 ILE A N 1
ATOM 784 C CA . ILE A 1 103 ? 4.278 -4.324 -6.663 1.00 93.56 103 ILE A CA 1
ATOM 785 C C . ILE A 1 103 ? 2.812 -4.567 -7.033 1.00 93.56 103 ILE A C 1
ATOM 787 O O . ILE A 1 103 ? 2.047 -3.604 -7.085 1.00 93.56 103 ILE A O 1
ATOM 791 N N . ALA A 1 104 ? 2.387 -5.823 -7.188 1.00 94.31 104 ALA A N 1
ATOM 792 C CA . ALA A 1 104 ? 0.993 -6.185 -7.449 1.00 94.31 104 ALA A CA 1
ATOM 793 C C . ALA A 1 104 ? 0.058 -5.701 -6.323 1.00 94.31 104 ALA A C 1
ATOM 795 O O . ALA A 1 104 ? -1.021 -5.141 -6.554 1.00 94.31 104 ALA A O 1
ATOM 796 N N . CYS A 1 105 ? 0.491 -5.843 -5.067 1.00 94.31 105 CYS A N 1
ATOM 797 C CA . CYS A 1 105 ? -0.246 -5.336 -3.917 1.00 94.31 105 CYS A CA 1
ATOM 798 C C . CYS A 1 105 ? -0.388 -3.804 -3.950 1.00 94.31 105 CYS A C 1
ATOM 800 O O . CYS A 1 105 ? -1.487 -3.276 -3.739 1.00 94.31 105 CYS A O 1
ATOM 802 N N . ILE A 1 106 ? 0.699 -3.081 -4.232 1.00 92.75 106 ILE A N 1
ATOM 803 C CA . ILE A 1 106 ? 0.696 -1.618 -4.357 1.00 92.75 106 ILE A CA 1
ATOM 804 C C . ILE A 1 106 ? -0.196 -1.184 -5.524 1.00 92.75 106 ILE A C 1
ATOM 806 O O . ILE A 1 106 ? -1.013 -0.278 -5.337 1.00 92.75 106 ILE A O 1
ATOM 810 N N . ALA A 1 107 ? -0.114 -1.852 -6.678 1.00 95.31 107 ALA A N 1
ATOM 811 C CA . ALA A 1 107 ? -0.957 -1.609 -7.848 1.00 95.31 107 ALA A CA 1
ATOM 812 C C . ALA A 1 107 ? -2.445 -1.695 -7.482 1.00 95.31 107 ALA A C 1
ATOM 814 O O . ALA A 1 107 ? -3.196 -0.738 -7.677 1.00 95.31 107 ALA A O 1
ATOM 815 N N . ARG A 1 108 ? -2.864 -2.778 -6.814 1.00 93.75 108 ARG A N 1
ATOM 816 C CA . ARG A 1 108 ? -4.250 -2.958 -6.347 1.00 93.75 108 ARG A CA 1
ATOM 817 C C . ARG A 1 108 ? -4.696 -1.877 -5.357 1.00 93.75 108 ARG A C 1
ATOM 819 O O . ARG A 1 108 ? -5.840 -1.423 -5.414 1.00 93.75 108 ARG A O 1
ATOM 826 N N . LEU A 1 109 ? -3.825 -1.469 -4.432 1.00 92.06 109 LEU A N 1
ATOM 827 C CA . LEU A 1 109 ? -4.148 -0.466 -3.410 1.00 92.06 109 LEU A CA 1
ATOM 828 C C . LEU A 1 109 ? -4.277 0.950 -3.969 1.00 92.06 109 LEU A C 1
ATOM 830 O O . LEU A 1 109 ? -5.120 1.721 -3.508 1.00 92.06 109 LEU A O 1
ATOM 834 N N . THR A 1 110 ? -3.433 1.280 -4.941 1.00 92.25 110 THR A N 1
ATOM 835 C CA . THR A 1 110 ? -3.321 2.618 -5.534 1.00 92.25 110 THR A CA 1
ATOM 836 C C . THR A 1 110 ? -4.091 2.765 -6.841 1.00 92.25 110 THR A C 1
ATOM 838 O O . THR A 1 110 ? -4.309 3.888 -7.287 1.00 92.25 110 THR A O 1
ATOM 841 N N . ARG A 1 111 ? -4.564 1.649 -7.410 1.00 94.56 111 ARG A N 1
ATOM 842 C CA . ARG A 1 111 ? -5.174 1.554 -8.745 1.00 94.56 111 ARG A CA 1
ATOM 843 C C . ARG A 1 111 ? -4.245 2.033 -9.862 1.00 94.56 111 ARG A C 1
ATOM 845 O O . ARG A 1 111 ? -4.704 2.637 -10.828 1.00 94.56 111 ARG A O 1
ATOM 852 N N . LEU A 1 112 ? -2.950 1.788 -9.700 1.00 94.19 112 LEU A N 1
ATOM 853 C CA . LEU A 1 112 ? -1.956 2.002 -10.745 1.00 94.19 112 LEU A CA 1
ATOM 854 C C . LEU A 1 112 ? -1.861 0.764 -11.641 1.00 94.19 112 LEU A C 1
ATOM 856 O O . LEU A 1 112 ? -2.238 -0.332 -11.226 1.00 94.19 112 LEU A O 1
ATOM 860 N N . ASP A 1 113 ? -1.362 0.956 -12.861 1.00 94.62 113 ASP A N 1
ATOM 861 C CA . ASP A 1 113 ? -1.096 -0.145 -13.783 1.00 94.62 113 ASP A CA 1
ATOM 862 C C . ASP A 1 113 ? 0.096 -0.980 -13.292 1.00 94.62 113 ASP A C 1
ATOM 864 O O . ASP A 1 113 ? 1.191 -0.460 -13.071 1.00 94.62 113 ASP A O 1
ATOM 868 N N . GLU A 1 114 ? -0.131 -2.277 -13.108 1.00 93.94 114 GLU A N 1
ATOM 869 C CA . GLU A 1 114 ? 0.875 -3.211 -12.607 1.00 93.94 114 GLU A CA 1
ATOM 870 C C . GLU A 1 114 ? 2.020 -3.389 -13.609 1.00 93.94 114 GLU A C 1
ATOM 872 O O . GLU A 1 114 ? 3.183 -3.393 -13.207 1.00 93.94 114 GLU A O 1
ATOM 877 N N . ALA A 1 115 ? 1.715 -3.446 -14.911 1.00 92.38 115 ALA A N 1
ATOM 878 C CA . ALA A 1 115 ? 2.730 -3.589 -15.950 1.00 92.38 115 ALA A CA 1
ATOM 879 C C . ALA A 1 115 ? 3.665 -2.372 -15.976 1.00 92.38 115 ALA A C 1
ATOM 881 O O . ALA A 1 115 ? 4.887 -2.529 -15.936 1.00 92.38 115 ALA A O 1
ATOM 882 N N . ALA A 1 116 ? 3.111 -1.156 -15.937 1.00 93.19 116 ALA A N 1
ATOM 883 C CA . ALA A 1 116 ? 3.897 0.069 -15.820 1.00 93.19 116 ALA A CA 1
ATOM 884 C C . ALA A 1 116 ? 4.785 0.092 -14.564 1.00 93.19 116 ALA A C 1
ATOM 886 O O . ALA A 1 116 ? 5.929 0.545 -14.631 1.00 93.19 116 ALA A O 1
ATOM 887 N N . LEU A 1 117 ? 4.298 -0.413 -13.424 1.00 91.88 117 LEU A N 1
ATOM 888 C CA . LEU A 1 117 ? 5.098 -0.490 -12.199 1.00 91.88 117 LEU A CA 1
ATOM 889 C C . LEU A 1 117 ? 6.232 -1.517 -12.299 1.00 91.88 117 LEU A C 1
ATOM 891 O O . LEU A 1 117 ? 7.330 -1.241 -11.821 1.00 91.88 117 LEU A O 1
ATOM 895 N N . LEU A 1 118 ? 6.006 -2.666 -12.940 1.00 92.44 118 LEU A N 1
ATOM 896 C CA . LEU A 1 118 ? 7.052 -3.664 -13.187 1.00 92.44 118 LEU A CA 1
ATOM 897 C C . LEU A 1 118 ? 8.150 -3.126 -14.109 1.00 92.44 118 LEU A C 1
ATOM 899 O O . LEU A 1 118 ? 9.333 -3.355 -13.851 1.00 92.44 118 LEU A O 1
ATOM 903 N N . VAL A 1 119 ? 7.777 -2.365 -15.140 1.00 91.56 119 VAL A N 1
ATOM 904 C CA . VAL A 1 119 ? 8.735 -1.679 -16.020 1.00 91.56 119 VAL A CA 1
ATOM 905 C C . VAL A 1 119 ? 9.509 -0.611 -15.247 1.00 91.56 119 VAL A C 1
ATOM 907 O O . VAL A 1 119 ? 10.735 -0.563 -15.324 1.00 91.56 119 VAL A O 1
ATOM 910 N N . ALA A 1 120 ? 8.827 0.207 -14.439 1.00 89.06 120 ALA A N 1
ATOM 911 C CA . ALA A 1 120 ? 9.474 1.221 -13.603 1.00 89.06 120 ALA A CA 1
ATOM 912 C C . ALA A 1 120 ? 10.421 0.612 -12.553 1.00 89.06 120 ALA A C 1
ATOM 914 O O . ALA A 1 120 ? 11.434 1.218 -12.209 1.00 89.06 120 ALA A O 1
ATOM 915 N N . ALA A 1 121 ? 10.113 -0.593 -12.068 1.00 88.56 121 ALA A N 1
ATOM 916 C CA . ALA A 1 121 ? 10.967 -1.364 -11.170 1.00 88.56 121 ALA A CA 1
ATOM 917 C C . ALA A 1 121 ? 12.133 -2.076 -11.887 1.00 88.56 121 ALA A C 1
ATOM 919 O O . ALA A 1 121 ? 12.961 -2.695 -11.223 1.00 88.56 121 ALA A O 1
ATOM 920 N N . GLY A 1 122 ? 12.211 -2.013 -13.223 1.00 88.56 122 GLY A N 1
ATOM 921 C CA . GLY A 1 122 ? 13.224 -2.712 -14.019 1.00 88.56 122 GLY A CA 1
ATOM 922 C C . GLY A 1 122 ? 13.046 -4.234 -14.063 1.00 88.56 122 GLY A C 1
ATOM 923 O O . GLY A 1 122 ? 13.978 -4.943 -14.437 1.00 88.56 122 GLY A O 1
ATOM 924 N N . LEU A 1 123 ? 11.873 -4.742 -13.669 1.00 85.62 123 LEU A N 1
ATOM 925 C CA . LEU A 1 123 ? 11.548 -6.173 -13.628 1.00 85.62 123 LEU A CA 1
ATOM 926 C C . LEU A 1 123 ? 10.912 -6.678 -14.930 1.00 85.62 123 LEU A C 1
ATOM 928 O O . LEU A 1 123 ? 10.889 -7.883 -15.172 1.00 85.62 123 LEU A O 1
ATOM 932 N N . ALA A 1 124 ? 10.410 -5.773 -15.770 1.00 83.69 124 ALA A N 1
ATOM 933 C CA . ALA A 1 124 ? 9.863 -6.075 -17.087 1.00 83.69 124 ALA A CA 1
ATOM 934 C C . ALA A 1 124 ? 10.444 -5.131 -18.149 1.00 83.69 124 ALA A C 1
ATOM 936 O O . ALA A 1 124 ? 10.769 -3.977 -17.865 1.00 83.69 124 ALA A O 1
ATOM 937 N N . GLY A 1 125 ? 10.575 -5.627 -19.381 1.00 74.31 125 GLY A N 1
ATOM 938 C CA . GLY A 1 125 ? 10.938 -4.799 -20.530 1.00 74.31 125 GLY A CA 1
ATOM 939 C C . GLY A 1 125 ? 9.770 -3.910 -20.983 1.00 74.31 125 GLY A C 1
ATOM 940 O O . GLY A 1 125 ? 8.613 -4.251 -20.725 1.00 74.31 125 GLY A O 1
ATOM 941 N N . PRO A 1 126 ? 10.043 -2.800 -21.692 1.00 66.38 126 PRO A N 1
ATOM 942 C CA . PRO A 1 126 ? 9.012 -1.877 -22.186 1.00 66.38 126 PRO A CA 1
ATOM 943 C C . PRO A 1 126 ? 8.008 -2.520 -23.166 1.00 66.38 126 PRO A C 1
ATOM 945 O O . PRO A 1 126 ? 6.969 -1.928 -23.442 1.00 66.38 126 PRO A O 1
ATOM 948 N N . ASP A 1 127 ? 8.277 -3.740 -23.636 1.00 59.62 127 ASP A N 1
ATOM 949 C CA . ASP A 1 127 ? 7.462 -4.464 -24.618 1.00 59.62 127 ASP A CA 1
ATOM 950 C C . ASP A 1 127 ? 6.302 -5.278 -24.001 1.00 59.62 127 ASP A C 1
ATOM 952 O O . ASP A 1 127 ? 5.555 -5.938 -24.717 1.00 59.62 127 ASP A O 1
ATOM 956 N N . GLY A 1 128 ? 6.112 -5.240 -22.675 1.00 52.25 128 GLY A N 1
ATOM 957 C CA . GLY A 1 128 ? 5.060 -5.998 -21.974 1.00 52.25 128 GLY A CA 1
ATOM 958 C C . GLY A 1 128 ? 3.624 -5.477 -22.143 1.00 52.25 128 GLY A C 1
ATOM 959 O O . GLY A 1 128 ? 2.702 -6.062 -21.582 1.00 52.25 128 GLY A O 1
ATOM 960 N N . ALA A 1 129 ? 3.417 -4.395 -22.897 1.00 51.97 129 ALA A N 1
ATOM 961 C CA . ALA A 1 129 ? 2.111 -3.775 -23.124 1.00 51.97 129 ALA A CA 1
ATOM 962 C C . ALA A 1 129 ? 1.662 -3.899 -24.591 1.00 51.97 129 ALA A C 1
ATOM 964 O O . ALA A 1 129 ? 1.393 -2.903 -25.260 1.00 51.97 129 ALA A O 1
ATOM 965 N N . ALA A 1 130 ? 1.540 -5.128 -25.096 1.00 46.97 130 ALA A N 1
ATOM 966 C CA . ALA A 1 130 ? 0.640 -5.397 -26.214 1.00 46.97 130 ALA A CA 1
ATOM 967 C C . ALA A 1 130 ? -0.780 -5.566 -25.650 1.00 46.97 130 ALA A C 1
ATOM 969 O O . ALA A 1 130 ? -1.206 -6.652 -25.266 1.00 46.97 130 ALA A O 1
ATOM 970 N N . ILE A 1 131 ? -1.494 -4.450 -25.531 1.00 49.72 131 ILE A N 1
ATOM 971 C CA . ILE A 1 131 ? -2.948 -4.435 -25.358 1.00 49.72 131 ILE A CA 1
ATOM 972 C C . ILE A 1 131 ? -3.589 -4.899 -26.672 1.00 49.72 131 ILE A C 1
ATOM 974 O O . ILE A 1 131 ? -3.916 -4.083 -27.531 1.00 49.72 131 ILE A O 1
ATOM 978 N N . ASP A 1 132 ? -3.767 -6.211 -26.823 1.00 43.06 132 ASP A N 1
ATOM 979 C CA . ASP A 1 132 ? -4.696 -6.779 -27.801 1.00 43.06 132 ASP A CA 1
ATOM 980 C C . ASP A 1 132 ? -6.126 -6.500 -27.319 1.00 43.06 132 ASP A C 1
ATOM 982 O O . ASP A 1 132 ? -6.687 -7.204 -26.480 1.00 43.06 132 ASP A O 1
ATOM 986 N N . GLY A 1 133 ? -6.695 -5.403 -27.815 1.00 52.06 133 GLY A N 1
ATOM 987 C CA . GLY A 1 133 ? -8.116 -5.102 -27.720 1.00 52.06 133 GLY A CA 1
ATOM 988 C C . GLY A 1 133 ? -8.815 -5.461 -29.025 1.00 52.06 133 GLY A C 1
ATOM 989 O O . GLY A 1 133 ? -8.781 -4.666 -29.966 1.00 52.06 133 GLY A O 1
ATOM 990 N N . GLN A 1 134 ? -9.477 -6.620 -29.057 1.00 33.50 134 GLN A N 1
ATOM 991 C CA . GLN A 1 134 ? -10.554 -6.928 -30.000 1.00 33.50 134 GLN A CA 1
ATOM 992 C C . GLN A 1 134 ? -11.619 -7.804 -29.339 1.00 33.50 134 GLN A C 1
ATOM 994 O O . GLN A 1 134 ? -11.239 -8.742 -28.602 1.00 33.50 134 GLN A O 1
#

Sequence (134 aa):
MVIVPEEDAAPDRGLFTDPPPPIIKTPPPRKSAPPKSRARPPSAPVRQSARQAMMNCSIPVAERAAFRIVRELGLLGPKDKMTPQAAEALIRRFKEPLTVDDIACIARLTRLDEAALLVAAGLAGPDGAAIDGQ

Radius of gyration: 31.86 Å; chains: 1; bounding box: 67×82×63 Å

Foldseek 3Di:
DDDDDDDPDDDDPDPDDPDPDD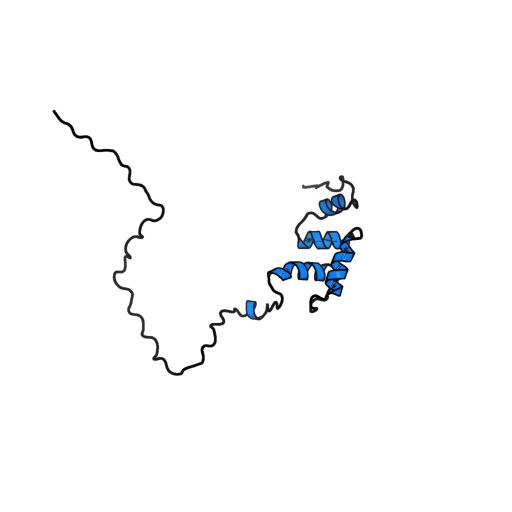PDPDDPDPDDDDDDDDDDDCPDPPPADPVNVVVPDPDDPVCVLVVLLLVLVVLADPPDDDDVVSVVVVVVCVVDQHDLSSLVSVCVSVVNDSQVSCVVSVNDDPPPDPPPDD

Secondary structure (DSSP, 8-state):
--------------S-PPPPPPS-SSPPPPPPPPP--------------HHHHT----S-HHHHHHHHHHHHTTSS-TTPPPPHHHHHHHHHHTTSPPPHHHHHHHHHHHT--HHHHHHHTTSS-GGG------

Organism: Triticum aestivum (NCBI:txid4565)